Protein AF-0000000087407929 (afdb_homodimer)

Solvent-accessible surface area (backbone atoms only — not comparable to full-atom values): 7824 Å² total; per-residue (Å²): 81,35,38,32,38,31,42,36,34,46,91,92,47,73,51,73,49,71,34,37,33,67,54,94,43,70,67,53,30,44,54,54,45,45,50,47,22,58,56,57,46,77,62,79,47,42,46,37,66,68,50,68,45,80,38,82,65,75,60,49,45,38,70,69,51,49,49,62,55,73,97,82,35,37,32,36,31,40,35,34,47,88,92,46,73,49,73,49,72,35,38,32,67,54,95,42,70,69,52,32,44,52,53,45,45,52,47,22,58,54,59,47,78,61,78,46,42,48,36,68,68,51,67,43,82,37,83,66,74,62,49,42,38,70,70,52,49,50,63,56,72,96

Foldseek 3Di:
DKKWKKWKDAPPDIDIDMDDADDPDQVVRQVVQQVVQVVVCPDRMHIGTDGMDDDDDPPDDDPVVVVVVVD/DKKWKKWKDAPPDIDIDMDDADDPDQVVRQVVQQVVQVVVCPDRMHIDTDGMDDDDDPPDDDPVVVVVVVD

Radius of gyration: 15.64 Å; Cα contacts (8 Å, |Δi|>4): 281; chains: 2; bounding box: 32×36×40 Å

pLDDT: mean 94.67, std 4.67, range [69.81, 98.62]

Sequence (142 aa):
MYMAEFKLRFGDRKWYVRRLVEASSVEEAEEKAKRYAELMNRGEVKWEFSYVIEAGRPLIIGDEELEKLGAMYMAEFKLRFGDRKWYVRRLVEASSVEEA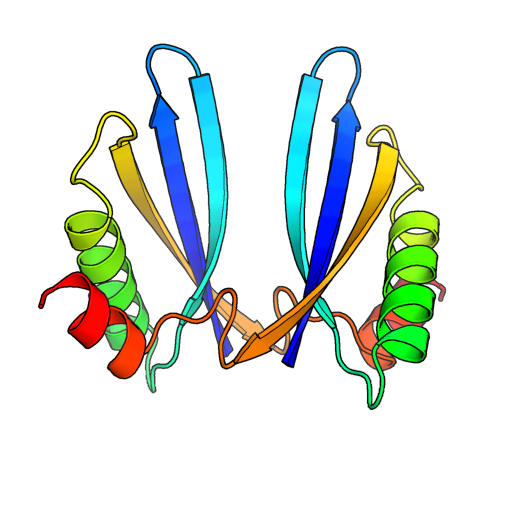EEKAKRYAELMNRGEVKWEFSYVIEAGRPLIIGDEELEKLGA

Secondary structure (DSSP, 8-state):
-EEEEEEEEETTEEEEEEEEE--SSH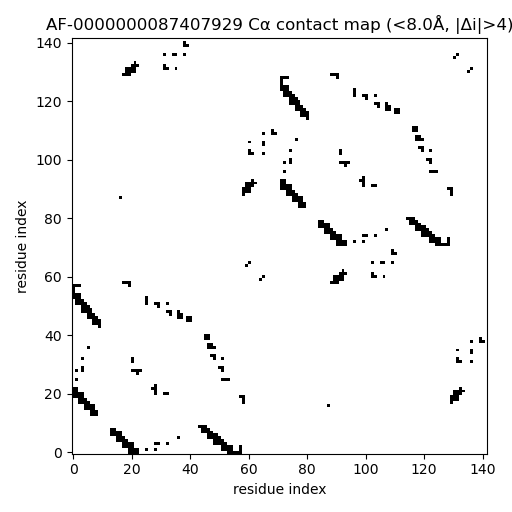HHHHHHHHHHHHHH-SSSSEEEEEEEEE-SSTTEESHHHHHHHH-/-EEEEEEEEETTEEEEEEEEE--SSHHHHHHHHHHHHHHH-SSSSEEEEEEEEE-SSTTEESHHHHHHHH-

Organism: NCBI:txid2598455

Nearest PDB structures (foldseek):
  4v9f-assembly1_6  TM=7.175E-01  e=2.102E-01  Haloarcula marismortui ATCC 43049
  6th6-assembly1_BT  TM=5.260E-01  e=5.605E-01  Thermococcus kodakarensis KOD1
  7ohp-assembly1_S  TM=5.441E-01  e=6.323E+00  Saccharomyces cerevisiae S288C
  4v9f-assembly1_6  TM=6.529E-01  e=2.365E-01  Haloarcula marismortui ATCC 43049
  6th6-assembly1_BT  TM=5.387E-01  e=7.138E-01  Thermococcus kodakarensis KOD1

Structure (mmCIF, N/CA/C/O backbone):
data_AF-0000000087407929-model_v1
#
loop_
_entity.id
_entity.type
_entity.pdbx_description
1 polymer 'DUF2188 domain-containing protein'
#
loop_
_atom_site.group_PDB
_atom_site.id
_atom_site.type_symbol
_atom_site.label_atom_id
_atom_site.label_alt_id
_atom_site.label_comp_id
_atom_site.label_asym_id
_atom_site.label_entity_id
_atom_site.label_seq_id
_atom_site.pdbx_PDB_ins_code
_atom_site.Cartn_x
_atom_site.Cartn_y
_atom_site.Cartn_z
_atom_site.occupancy
_atom_site.B_iso_or_equiv
_atom_site.auth_seq_id
_atom_site.auth_comp_id
_atom_site.auth_asym_id
_atom_site.auth_atom_id
_atom_site.pdbx_PDB_model_num
ATOM 1 N N . MET A 1 1 ? -1.176 -9.227 10.383 1 90.69 1 MET A N 1
ATOM 2 C CA . MET A 1 1 ? -1.486 -9.234 8.953 1 90.69 1 MET A CA 1
ATOM 3 C C . MET A 1 1 ? -0.254 -9.594 8.133 1 90.69 1 MET A C 1
ATOM 5 O O . MET A 1 1 ? 0.858 -9.641 8.664 1 90.69 1 MET A O 1
ATOM 9 N N . TYR A 1 2 ? -0.553 -9.977 6.828 1 97.81 2 TYR A N 1
ATOM 10 C CA . TYR A 1 2 ? 0.578 -10.266 5.957 1 97.81 2 TYR A CA 1
ATOM 11 C C . TYR A 1 2 ? 0.752 -9.172 4.91 1 97.81 2 TYR A C 1
ATOM 13 O O . TYR A 1 2 ? -0.23 -8.656 4.367 1 97.81 2 TYR A O 1
ATOM 21 N N . MET A 1 3 ? 1.959 -8.836 4.68 1 98.31 3 MET A N 1
ATOM 22 C CA . MET A 1 3 ? 2.309 -7.855 3.658 1 98.31 3 MET A CA 1
ATOM 23 C C . MET A 1 3 ? 3.252 -8.461 2.621 1 98.31 3 MET A C 1
ATOM 25 O O . MET A 1 3 ? 4.242 -9.102 2.977 1 98.31 3 MET A O 1
ATOM 29 N N . ALA A 1 4 ? 2.932 -8.227 1.424 1 98.62 4 ALA A N 1
ATOM 30 C CA . ALA A 1 4 ? 3.793 -8.68 0.332 1 98.62 4 ALA A CA 1
ATOM 31 C C . ALA A 1 4 ? 4.434 -7.492 -0.383 1 98.62 4 ALA A C 1
ATOM 33 O O . ALA A 1 4 ? 3.791 -6.457 -0.584 1 98.62 4 ALA A O 1
ATOM 34 N N . GLU A 1 5 ? 5.648 -7.699 -0.704 1 98.31 5 GLU A N 1
ATOM 35 C CA . GLU A 1 5 ? 6.34 -6.746 -1.569 1 98.31 5 GLU A CA 1
ATOM 36 C C . GLU A 1 5 ? 6.527 -7.316 -2.973 1 98.31 5 GLU A C 1
ATOM 38 O O . GLU A 1 5 ? 6.832 -8.5 -3.133 1 98.31 5 GLU A O 1
ATOM 43 N N . PHE A 1 6 ? 6.359 -6.379 -3.938 1 98.19 6 PHE A N 1
ATOM 44 C CA . PHE A 1 6 ? 6.57 -6.734 -5.336 1 98.19 6 PHE A CA 1
ATOM 45 C C . PHE A 1 6 ? 7.59 -5.797 -5.98 1 98.19 6 PHE A C 1
ATOM 47 O O . PHE A 1 6 ? 7.617 -4.602 -5.684 1 98.19 6 PHE A O 1
ATOM 54 N N . LYS A 1 7 ? 8.336 -6.387 -6.828 1 96.94 7 LYS A N 1
ATOM 55 C CA . LYS A 1 7 ? 9.203 -5.617 -7.711 1 96.94 7 LYS A CA 1
ATOM 56 C C . LYS A 1 7 ? 8.57 -5.426 -9.086 1 96.94 7 LYS A C 1
ATOM 58 O O . LYS A 1 7 ? 8.164 -6.398 -9.727 1 96.94 7 LYS A O 1
ATOM 63 N N . LEU A 1 8 ? 8.461 -4.18 -9.484 1 95.31 8 LEU A N 1
ATOM 64 C CA . LEU A 1 8 ? 7.91 -3.863 -10.797 1 95.31 8 LEU A CA 1
ATOM 65 C C . LEU A 1 8 ? 8.992 -3.328 -11.727 1 95.31 8 LEU A C 1
ATOM 67 O O . LEU A 1 8 ? 9.922 -2.65 -11.281 1 95.31 8 LEU A O 1
ATOM 71 N N . ARG A 1 9 ? 8.805 -3.695 -12.938 1 94.94 9 ARG A N 1
ATOM 72 C CA . ARG A 1 9 ? 9.758 -3.232 -13.938 1 94.94 9 ARG A CA 1
ATOM 73 C C . ARG A 1 9 ? 9.047 -2.766 -15.203 1 94.94 9 ARG A C 1
ATOM 75 O O . ARG A 1 9 ? 8.102 -3.408 -15.656 1 94.94 9 ARG A O 1
ATOM 82 N N . PHE A 1 10 ? 9.453 -1.646 -15.688 1 93.06 10 PHE A N 1
ATOM 83 C CA . PHE A 1 10 ? 9.062 -1.11 -16.984 1 93.06 10 PHE A CA 1
ATOM 84 C C . PHE A 1 10 ? 10.266 -0.55 -17.719 1 93.06 10 PHE A C 1
ATOM 86 O O . PHE A 1 10 ? 10.773 0.518 -17.375 1 93.06 10 PHE A O 1
ATOM 93 N N . GLY A 1 11 ? 10.695 -1.279 -18.797 1 88.5 11 GLY A N 1
ATOM 94 C CA . GLY A 1 11 ? 11.969 -0.913 -19.391 1 88.5 11 GLY A CA 1
ATOM 95 C C . GLY A 1 11 ? 13.117 -0.942 -18.406 1 88.5 11 GLY A C 1
ATOM 96 O O . GLY A 1 11 ? 13.359 -1.96 -17.75 1 88.5 11 GLY A O 1
ATOM 97 N N . ASP A 1 12 ? 13.727 0.318 -18.234 1 88.94 12 ASP A N 1
ATOM 98 C CA . ASP A 1 12 ? 14.867 0.393 -17.328 1 88.94 12 ASP A CA 1
ATOM 99 C C . ASP A 1 12 ? 14.438 0.859 -15.938 1 88.94 12 ASP A C 1
ATOM 101 O O . ASP A 1 12 ? 15.25 0.904 -15.008 1 88.94 12 ASP A O 1
ATOM 105 N N . ARG A 1 13 ? 13.203 1.142 -15.805 1 87.69 13 ARG A N 1
ATOM 106 C CA . ARG A 1 13 ? 12.711 1.644 -14.531 1 87.69 13 ARG A CA 1
ATOM 107 C C . ARG A 1 13 ? 12.273 0.496 -13.617 1 87.69 13 ARG A C 1
ATOM 109 O O . ARG A 1 13 ? 11.68 -0.479 -14.086 1 87.69 13 ARG A O 1
ATOM 116 N N . LYS A 1 14 ? 12.711 0.604 -12.336 1 91.06 14 LYS A N 1
ATOM 117 C CA . LYS A 1 14 ? 12.312 -0.374 -11.328 1 91.06 14 LYS A CA 1
ATOM 118 C C . LYS A 1 14 ? 11.75 0.313 -10.086 1 91.06 14 LYS A C 1
ATOM 120 O O . LYS A 1 14 ? 12.234 1.367 -9.68 1 91.06 14 LYS A O 1
ATOM 125 N N . TRP A 1 15 ? 10.695 -0.24 -9.539 1 90.38 15 TRP A N 1
ATOM 126 C CA . TRP A 1 15 ? 10.156 0.258 -8.281 1 90.38 15 TRP A CA 1
ATOM 127 C C . TRP A 1 15 ? 9.477 -0.86 -7.504 1 90.38 15 TRP A C 1
ATOM 129 O O . TRP A 1 15 ? 9.367 -1.989 -7.988 1 90.38 15 TRP A O 1
ATOM 139 N N . TYR A 1 16 ? 9.195 -0.53 -6.281 1 94.56 16 TYR A N 1
ATOM 140 C CA . TYR A 1 16 ? 8.617 -1.545 -5.406 1 94.56 16 TYR A CA 1
ATOM 141 C C . TYR A 1 16 ? 7.234 -1.128 -4.926 1 94.56 16 TYR A C 1
ATOM 143 O O . TYR A 1 16 ? 7 0.047 -4.633 1 94.56 16 TYR A O 1
ATOM 151 N N . VAL A 1 17 ? 6.359 -2.105 -4.91 1 95.94 17 VAL A N 1
ATOM 152 C CA . VAL A 1 17 ? 5.039 -1.85 -4.344 1 95.94 17 VAL A CA 1
ATOM 153 C C . VAL A 1 17 ? 4.715 -2.91 -3.291 1 95.94 17 VAL A C 1
ATOM 155 O O . VAL A 1 17 ? 5.242 -4.023 -3.342 1 95.94 17 VAL A O 1
ATOM 158 N N . ARG A 1 18 ? 3.812 -2.484 -2.361 1 97.88 18 ARG A N 1
ATOM 159 C CA . ARG A 1 18 ? 3.426 -3.387 -1.28 1 97.88 18 ARG A CA 1
ATOM 160 C C . ARG A 1 18 ? 1.909 -3.516 -1.189 1 97.88 18 ARG A C 1
ATOM 162 O O . ARG A 1 18 ? 1.182 -2.564 -1.485 1 97.88 18 ARG A O 1
ATOM 169 N N . ARG A 1 19 ? 1.525 -4.637 -0.839 1 98.38 19 ARG A N 1
ATOM 170 C CA . ARG A 1 19 ? 0.112 -4.957 -0.672 1 98.38 19 ARG A CA 1
ATOM 171 C C . ARG A 1 19 ? -0.122 -5.75 0.611 1 98.38 19 ARG A C 1
ATOM 173 O O . ARG A 1 19 ? 0.766 -6.469 1.074 1 98.38 19 ARG A O 1
ATOM 180 N N . LEU A 1 20 ? -1.312 -5.617 1.127 1 97.75 20 LEU A N 1
ATOM 181 C CA . LEU A 1 20 ? -1.767 -6.508 2.189 1 97.75 20 LEU A CA 1
ATOM 182 C C . LEU A 1 20 ? -2.316 -7.805 1.612 1 97.75 20 LEU A C 1
ATOM 184 O O . LEU A 1 20 ? -3.018 -7.793 0.597 1 97.75 20 LEU A O 1
ATOM 188 N N . VAL A 1 21 ? -2.037 -8.891 2.314 1 97.88 21 VAL A N 1
ATOM 189 C CA . VAL A 1 21 ? -2.508 -10.188 1.84 1 97.88 21 VAL A CA 1
ATOM 190 C C . VAL A 1 21 ? -3.391 -10.836 2.902 1 97.88 21 VAL A C 1
ATOM 192 O O . VAL A 1 21 ? -2.965 -11.023 4.047 1 97.88 21 VAL A O 1
ATOM 195 N N . GLU A 1 22 ? -4.59 -11.18 2.479 1 96.81 22 GLU A N 1
ATOM 196 C CA . GLU A 1 22 ? -5.488 -11.93 3.35 1 96.81 22 GLU A CA 1
ATOM 197 C C . GLU A 1 22 ? -5.172 -13.422 3.316 1 96.81 22 GLU A C 1
ATOM 199 O O . GLU A 1 22 ? -5.43 -14.094 2.314 1 96.81 22 GLU A O 1
ATOM 204 N N . ALA A 1 23 ? -4.633 -13.875 4.387 1 97.44 23 ALA A N 1
ATOM 205 C CA . ALA A 1 23 ? -4.242 -15.281 4.5 1 97.44 23 ALA A CA 1
ATOM 206 C C . ALA A 1 23 ? -4.211 -15.727 5.957 1 97.44 23 ALA A C 1
ATOM 208 O O . ALA A 1 23 ? -4.148 -14.891 6.867 1 97.44 23 ALA A O 1
ATOM 209 N N . SER A 1 24 ? -4.285 -16.984 6.172 1 96.06 24 SER A N 1
ATOM 210 C CA . SER A 1 24 ? -4.273 -17.531 7.523 1 96.06 24 SER A CA 1
ATOM 211 C C . SER A 1 24 ? -2.881 -18.016 7.914 1 96.06 24 SER A C 1
ATOM 213 O O . SER A 1 24 ? -2.646 -18.391 9.062 1 96.06 24 SER A O 1
ATOM 215 N N . SER A 1 25 ? -1.977 -18.062 6.949 1 96.81 25 SER A N 1
ATOM 216 C CA . SER A 1 25 ? -0.592 -18.469 7.176 1 96.81 25 SER A CA 1
ATOM 217 C C . SER A 1 25 ? 0.354 -17.75 6.211 1 96.81 25 SER A C 1
ATOM 219 O O . SER A 1 25 ? -0.082 -17.219 5.195 1 96.81 25 SER A O 1
ATOM 221 N N . VAL A 1 26 ? 1.657 -17.781 6.637 1 96.75 26 VAL A N 1
ATOM 222 C CA . VAL A 1 26 ? 2.666 -17.156 5.789 1 96.75 26 VAL A CA 1
ATOM 223 C C . VAL A 1 26 ? 2.736 -17.891 4.449 1 96.75 26 VAL A C 1
ATOM 225 O O . VAL A 1 26 ? 2.934 -17.266 3.404 1 96.75 26 VAL A O 1
ATOM 228 N N . GLU A 1 27 ? 2.658 -19.219 4.477 1 97.25 27 GLU A N 1
ATOM 229 C CA . GLU A 1 27 ? 2.711 -20.016 3.262 1 97.25 27 GLU A CA 1
ATOM 230 C C . GLU A 1 27 ? 1.571 -19.656 2.312 1 97.25 27 GLU A C 1
ATOM 232 O O . GLU A 1 27 ? 1.786 -19.5 1.108 1 97.25 27 GLU A O 1
ATOM 237 N N . GLU A 1 28 ? 0.379 -19.547 2.844 1 98 28 GLU A N 1
ATOM 238 C CA . GLU A 1 28 ? -0.768 -19.156 2.027 1 98 28 GLU A CA 1
ATOM 239 C C . GLU A 1 28 ? -0.592 -17.75 1.462 1 98 28 GLU A C 1
ATOM 241 O O . GLU A 1 28 ? -0.937 -17.484 0.307 1 98 28 GLU A O 1
ATOM 246 N N . ALA A 1 29 ? -0.104 -16.891 2.336 1 98.38 29 ALA A N 1
ATOM 247 C CA . ALA A 1 29 ? 0.131 -15.508 1.895 1 98.38 29 ALA A CA 1
ATOM 248 C C . ALA A 1 29 ? 1.098 -15.477 0.714 1 98.38 29 ALA A C 1
ATOM 250 O O . ALA A 1 29 ? 0.889 -14.727 -0.243 1 98.38 29 ALA A O 1
ATOM 251 N N . GLU A 1 30 ? 2.162 -16.234 0.854 1 98.38 30 GLU A N 1
ATOM 252 C CA . GLU A 1 30 ? 3.15 -16.297 -0.218 1 98.38 30 GLU A CA 1
ATOM 253 C C . GLU A 1 30 ? 2.527 -16.797 -1.515 1 98.38 30 GLU A C 1
ATOM 255 O O . GLU A 1 30 ? 2.785 -16.25 -2.59 1 98.38 30 GLU A O 1
ATOM 260 N N . GLU A 1 31 ? 1.74 -17.844 -1.446 1 98 31 GLU A N 1
ATOM 261 C CA . GLU A 1 31 ? 1.089 -18.406 -2.623 1 98 31 GLU A CA 1
ATOM 262 C C . GLU A 1 31 ? 0.173 -17.391 -3.293 1 98 31 GLU A C 1
ATOM 264 O O . GLU A 1 31 ? 0.199 -17.234 -4.516 1 98 31 GLU A O 1
ATOM 269 N N . LYS A 1 32 ? -0.64 -16.734 -2.508 1 98.06 32 LYS A N 1
ATOM 270 C CA . LYS A 1 32 ? -1.55 -15.719 -3.041 1 98.06 32 LYS A CA 1
ATOM 271 C C . LYS A 1 32 ? -0.78 -14.57 -3.686 1 98.06 32 LYS A C 1
ATOM 273 O O . LYS A 1 32 ? -1.179 -14.062 -4.734 1 98.06 32 LYS A O 1
ATOM 278 N N . ALA A 1 33 ? 0.317 -14.164 -3.002 1 98.38 33 ALA A N 1
ATOM 279 C CA . ALA A 1 33 ? 1.129 -13.07 -3.533 1 98.38 33 ALA A CA 1
ATOM 280 C C . ALA A 1 33 ? 1.746 -13.453 -4.875 1 98.38 33 ALA A C 1
ATOM 282 O O . ALA A 1 33 ? 1.761 -12.648 -5.809 1 98.38 33 ALA A O 1
ATOM 283 N N . LYS A 1 34 ? 2.279 -14.617 -4.969 1 98.06 34 LYS A N 1
ATOM 284 C CA . LYS A 1 34 ? 2.869 -15.094 -6.215 1 98.06 34 LYS A CA 1
ATOM 285 C C . LYS A 1 34 ? 1.824 -15.164 -7.328 1 98.06 34 LYS A C 1
ATOM 287 O O . LYS A 1 34 ? 2.082 -14.734 -8.453 1 98.06 34 LYS A O 1
ATOM 292 N N . ARG A 1 35 ? 0.682 -15.688 -6.992 1 97.56 35 ARG A N 1
ATOM 293 C CA . ARG A 1 35 ? -0.407 -15.75 -7.961 1 97.56 35 ARG A CA 1
ATOM 294 C C . ARG A 1 35 ? -0.815 -14.359 -8.422 1 97.56 35 ARG A C 1
ATOM 296 O O . ARG A 1 35 ? -1.069 -14.141 -9.609 1 97.56 35 ARG A O 1
ATOM 303 N N . TYR A 1 36 ? -0.891 -13.445 -7.496 1 97.81 36 TYR A N 1
ATOM 304 C CA . TYR A 1 36 ? -1.228 -12.062 -7.809 1 97.81 36 TYR A CA 1
ATOM 305 C C . TYR A 1 36 ? -0.239 -11.469 -8.805 1 97.81 36 TYR A C 1
ATOM 307 O O . TYR A 1 36 ? -0.64 -10.844 -9.789 1 97.81 36 TYR A O 1
ATOM 315 N N . ALA A 1 37 ? 1.063 -11.617 -8.562 1 97.44 37 ALA A N 1
ATOM 316 C CA . ALA A 1 37 ? 2.092 -11.102 -9.461 1 97.44 37 ALA A CA 1
ATOM 317 C C . ALA A 1 37 ? 1.925 -11.672 -10.867 1 97.44 37 ALA A C 1
ATOM 319 O O . ALA A 1 37 ? 2.051 -10.945 -11.852 1 97.44 37 ALA A O 1
ATOM 320 N N . GLU A 1 38 ? 1.651 -12.977 -10.914 1 96.38 38 GLU A N 1
ATOM 321 C CA . GLU A 1 38 ? 1.451 -13.633 -12.203 1 96.38 38 GLU A CA 1
ATOM 322 C C . GLU A 1 38 ? 0.27 -13.023 -12.953 1 96.38 38 GLU A C 1
ATOM 324 O O . GLU A 1 38 ? 0.356 -12.766 -14.156 1 96.38 38 GLU A O 1
ATOM 329 N N . LEU A 1 39 ? -0.817 -12.797 -12.234 1 95.69 39 LEU A N 1
ATOM 330 C CA . LEU A 1 39 ? -2.047 -12.289 -12.828 1 95.69 39 LEU A CA 1
ATOM 331 C C . LEU A 1 39 ? -1.884 -10.828 -13.25 1 95.69 39 LEU A C 1
ATOM 333 O O . LEU A 1 39 ? -2.508 -10.391 -14.219 1 95.69 39 LEU A O 1
ATOM 337 N N . MET A 1 40 ? -1.003 -10.109 -12.586 1 94.5 40 MET A N 1
ATOM 338 C CA . MET A 1 40 ? -0.77 -8.703 -12.883 1 94.5 40 MET A CA 1
ATOM 339 C C . MET A 1 40 ? 0.133 -8.539 -14.102 1 94.5 40 MET A C 1
ATOM 341 O O . MET A 1 40 ? 0.213 -7.461 -14.68 1 94.5 40 MET A O 1
ATOM 345 N N . ASN A 1 41 ? 0.86 -9.594 -14.445 1 92.81 41 ASN A N 1
ATOM 346 C CA . ASN A 1 41 ? 1.799 -9.555 -15.562 1 92.81 41 ASN A CA 1
ATOM 347 C C . ASN A 1 41 ? 1.081 -9.68 -16.906 1 92.81 41 ASN A C 1
ATOM 349 O O . ASN A 1 41 ? 1.229 -10.68 -17.594 1 92.81 41 ASN A O 1
ATOM 353 N N . ARG A 1 42 ? 0.279 -8.82 -17.328 1 85.56 42 ARG A N 1
ATOM 354 C CA . ARG A 1 42 ? -0.488 -8.852 -18.562 1 85.56 42 ARG A CA 1
ATOM 355 C C . ARG A 1 42 ? -0.069 -7.711 -19.5 1 85.56 42 ARG A C 1
ATOM 357 O O . ARG A 1 42 ? -0.556 -7.613 -20.625 1 85.56 42 ARG A O 1
ATOM 364 N N . GLY A 1 43 ? 0.769 -6.801 -19.062 1 83 43 GL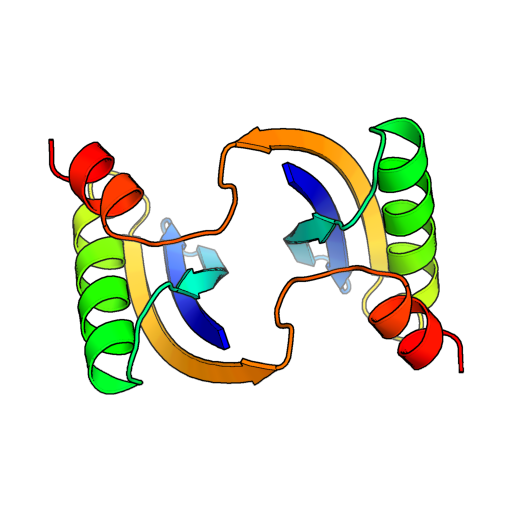Y A N 1
ATOM 365 C CA . GLY A 1 43 ? 1.159 -5.656 -19.875 1 83 43 GLY A CA 1
ATOM 366 C C . GLY A 1 43 ? 2.656 -5.414 -19.875 1 83 43 GLY A C 1
ATOM 367 O O . GLY A 1 43 ? 3.443 -6.359 -19.797 1 83 43 GLY A O 1
ATOM 368 N N . GLU A 1 44 ? 2.926 -4.258 -20.141 1 90.69 44 GLU A N 1
ATOM 369 C CA . GLU A 1 44 ? 4.324 -3.865 -20.297 1 90.69 44 GLU A CA 1
ATOM 370 C C . GLU A 1 44 ? 5.051 -3.855 -18.953 1 90.69 44 GLU A C 1
ATOM 372 O O . GLU A 1 44 ? 6.273 -4.008 -18.906 1 90.69 44 GLU A O 1
ATOM 377 N N . VAL A 1 45 ? 4.211 -3.703 -18.016 1 92.38 45 VAL A N 1
ATOM 378 C CA . VAL A 1 45 ? 4.828 -3.695 -16.688 1 92.38 45 VAL A CA 1
ATOM 379 C C . VAL A 1 45 ? 4.969 -5.125 -16.172 1 92.38 45 VAL A C 1
ATOM 381 O O . VAL A 1 45 ? 3.994 -5.879 -16.141 1 92.38 45 VAL A O 1
ATOM 384 N N . LYS A 1 46 ? 6.18 -5.496 -15.805 1 96 46 LYS A N 1
ATOM 385 C CA 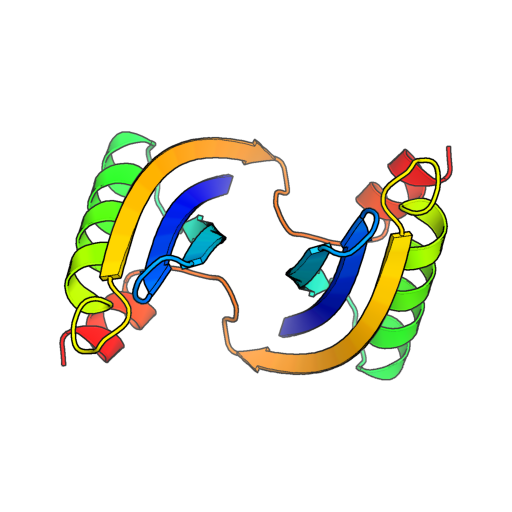. LYS A 1 46 ? 6.445 -6.82 -15.25 1 96 46 LYS A CA 1
ATOM 386 C C . LYS A 1 46 ? 6.367 -6.805 -13.727 1 96 46 LYS A C 1
ATOM 388 O O . LYS A 1 46 ? 6.945 -5.926 -13.086 1 96 46 LYS A O 1
ATOM 393 N N . TRP A 1 47 ? 5.613 -7.734 -13.195 1 96.31 47 TRP A N 1
ATOM 394 C CA . TRP A 1 47 ? 5.484 -7.887 -11.75 1 96.31 47 TRP A CA 1
ATOM 395 C C . TRP A 1 47 ? 6.238 -9.117 -11.258 1 96.31 47 TRP A C 1
ATOM 397 O O . TRP A 1 47 ? 6.09 -10.203 -11.82 1 96.31 47 TRP A O 1
ATOM 407 N N . GLU A 1 48 ? 7.039 -8.938 -10.266 1 97.31 48 GLU A N 1
ATOM 408 C CA . GLU A 1 48 ? 7.762 -10.039 -9.641 1 97.31 48 GLU A CA 1
ATOM 409 C C . GLU A 1 48 ? 7.551 -10.047 -8.133 1 97.31 48 GLU A C 1
ATOM 411 O O . GLU A 1 48 ? 7.719 -9.023 -7.469 1 97.31 48 GLU A O 1
ATOM 416 N N . PHE A 1 49 ? 7.199 -11.219 -7.586 1 98.31 49 PHE A N 1
ATOM 417 C CA . PHE A 1 49 ? 7.094 -11.383 -6.141 1 98.31 49 PHE A CA 1
ATOM 418 C C . PHE A 1 49 ? 8.461 -11.258 -5.48 1 98.31 49 PHE A C 1
ATOM 420 O O . PHE A 1 49 ? 9.438 -11.828 -5.961 1 98.31 49 PHE A O 1
ATOM 427 N N . SER A 1 50 ? 8.516 -10.461 -4.402 1 98 50 SER A N 1
ATOM 428 C CA . SER A 1 50 ? 9.758 -10.32 -3.65 1 98 50 SER A CA 1
ATOM 429 C C . SER A 1 50 ? 9.703 -11.094 -2.34 1 98 50 SER A C 1
ATOM 431 O O . SER A 1 50 ? 10.391 -12.109 -2.186 1 98 50 SER A O 1
ATOM 433 N N . TYR A 1 51 ? 8.844 -10.711 -1.424 1 98 51 TYR A N 1
ATOM 434 C CA . TYR A 1 51 ? 8.734 -11.406 -0.147 1 98 51 TYR A CA 1
ATOM 435 C C . TYR A 1 51 ? 7.379 -11.156 0.5 1 98 51 TYR A C 1
ATOM 437 O O . TYR A 1 51 ? 6.617 -10.297 0.042 1 98 51 TYR A O 1
ATOM 445 N N . VAL A 1 52 ? 7.125 -11.992 1.518 1 98.19 52 VAL A N 1
ATOM 446 C CA . VAL A 1 52 ? 6.004 -11.766 2.422 1 98.19 52 VAL A CA 1
ATOM 447 C C . VAL A 1 52 ? 6.504 -11.711 3.863 1 98.19 52 VAL A C 1
ATOM 449 O O . VAL A 1 52 ? 7.387 -12.484 4.25 1 98.19 52 VAL A O 1
ATOM 452 N N . ILE A 1 53 ? 5.895 -10.828 4.598 1 97.38 53 ILE A N 1
ATOM 453 C CA . ILE A 1 53 ? 6.199 -10.789 6.023 1 97.38 53 ILE A CA 1
ATOM 454 C C . ILE A 1 53 ? 4.906 -10.664 6.828 1 97.38 53 ILE A C 1
ATOM 456 O O . ILE A 1 53 ? 3.895 -10.188 6.316 1 97.38 53 ILE A O 1
ATOM 460 N N . GLU A 1 54 ? 5.012 -11.266 8.023 1 95.88 54 GLU A N 1
ATOM 461 C CA . GLU A 1 54 ? 3.955 -10.984 8.992 1 95.88 54 GLU A CA 1
ATOM 462 C C . GLU A 1 54 ? 4.219 -9.68 9.734 1 95.88 54 GLU A C 1
ATOM 464 O O . GLU A 1 54 ? 5.336 -9.445 10.203 1 95.88 54 GLU A O 1
ATOM 469 N N . ALA A 1 55 ? 3.229 -8.859 9.781 1 90.88 55 ALA A N 1
ATOM 470 C CA . ALA A 1 55 ? 3.359 -7.562 10.453 1 90.88 55 ALA A CA 1
ATOM 471 C C . ALA A 1 55 ? 2.053 -7.16 11.125 1 90.88 55 ALA A C 1
ATOM 473 O O . ALA A 1 55 ? 0.974 -7.605 10.727 1 90.88 55 ALA A O 1
ATOM 474 N N . GLY A 1 56 ? 2.137 -6.387 12.172 1 88.94 56 GLY A N 1
ATOM 475 C CA . GLY A 1 56 ? 0.963 -5.988 12.93 1 88.94 56 GLY A CA 1
ATOM 476 C C . GLY A 1 56 ? -0.017 -5.16 12.125 1 88.94 56 GLY A C 1
ATOM 477 O O . GLY A 1 56 ? -1.117 -5.621 11.812 1 88.94 56 GLY A O 1
ATOM 478 N N . ARG A 1 57 ? 0.331 -3.922 11.688 1 91.56 57 ARG A N 1
ATOM 479 C CA . ARG A 1 57 ? -0.539 -3.02 10.938 1 91.56 57 ARG A CA 1
ATOM 480 C C . ARG A 1 57 ? 0.223 -2.336 9.805 1 91.56 57 ARG A C 1
ATOM 482 O O . ARG A 1 57 ? 0.223 -1.108 9.703 1 91.56 57 ARG A O 1
ATOM 489 N N . PRO A 1 58 ? 0.679 -3.271 8.883 1 93.31 58 PRO A N 1
ATOM 490 C CA . PRO A 1 58 ? 1.438 -2.646 7.801 1 93.31 58 PRO A CA 1
ATOM 491 C C . PRO A 1 58 ? 0.553 -1.838 6.852 1 93.31 58 PRO A C 1
ATOM 493 O O . PRO A 1 58 ? -0.625 -2.16 6.676 1 93.31 58 PRO A O 1
ATOM 496 N N . LEU A 1 59 ? 1.08 -0.723 6.305 1 97 59 LEU A N 1
ATOM 497 C CA . LEU A 1 59 ? 0.479 0.081 5.246 1 97 59 LEU A CA 1
ATOM 498 C C . LEU A 1 59 ? -0.742 0.834 5.762 1 97 59 LEU A C 1
ATOM 500 O O . LEU A 1 59 ? -1.535 1.354 4.973 1 97 59 LEU A O 1
ATOM 504 N N . ILE A 1 60 ? -0.968 0.812 7.09 1 96.25 60 ILE A N 1
ATOM 505 C CA . ILE A 1 60 ? -2.166 1.417 7.664 1 96.25 60 ILE A CA 1
ATOM 506 C C . ILE A 1 60 ? -1.787 2.68 8.438 1 96.25 60 ILE A C 1
ATOM 508 O O . ILE A 1 60 ? -0.798 2.691 9.172 1 96.25 60 ILE A O 1
ATOM 512 N N . ILE A 1 61 ? -2.514 3.721 8.164 1 97.38 61 ILE A N 1
ATOM 513 C CA . ILE A 1 61 ? -2.426 4.949 8.945 1 97.38 61 ILE A CA 1
ATOM 514 C C . ILE A 1 61 ? -3.664 5.09 9.828 1 97.38 61 ILE A C 1
ATOM 516 O O . ILE A 1 61 ? -4.777 5.246 9.328 1 97.38 61 ILE A O 1
ATOM 520 N N . GLY A 1 62 ? -3.561 5.031 11.047 1 95.81 62 GLY A N 1
ATOM 521 C CA . GLY A 1 62 ? -4.562 5.312 12.062 1 95.81 62 GLY A CA 1
ATOM 522 C C . GLY A 1 62 ? -4.02 6.121 13.227 1 95.81 62 GLY A C 1
ATOM 523 O O . GLY A 1 62 ? -2.904 6.648 13.156 1 95.81 62 GLY A O 1
ATOM 524 N N . ASP A 1 63 ? -4.773 6.223 14.172 1 95.25 63 ASP A N 1
ATOM 525 C CA . ASP A 1 63 ? -4.352 7.012 15.32 1 95.25 63 ASP A CA 1
ATOM 526 C C . ASP A 1 63 ? -3.111 6.406 15.977 1 95.25 63 ASP A C 1
ATOM 528 O O . ASP A 1 63 ? -2.219 7.137 16.422 1 95.25 63 ASP A O 1
ATOM 532 N N . GLU A 1 64 ? -3.078 5.117 16.047 1 93.75 64 GLU A N 1
ATOM 533 C CA . GLU A 1 64 ? -1.943 4.438 16.672 1 93.75 64 GLU A CA 1
ATOM 534 C C . GLU A 1 64 ? -0.643 4.762 15.938 1 93.75 64 GLU A C 1
ATOM 536 O O . GLU A 1 64 ? 0.371 5.062 16.578 1 93.75 64 GLU A O 1
ATOM 541 N N . GLU A 1 65 ? -0.592 4.66 14.656 1 94.56 65 GLU A N 1
ATOM 542 C CA . GLU A 1 65 ? 0.602 4.934 13.867 1 94.56 65 GLU A CA 1
ATOM 543 C C . GLU A 1 65 ? 1.036 6.391 14.008 1 94.56 65 GLU A C 1
ATOM 545 O O . GLU A 1 65 ? 2.229 6.68 14.133 1 94.56 65 GLU A O 1
ATOM 550 N N . LEU A 1 66 ? 0.024 7.254 13.953 1 96.38 66 LEU A N 1
ATOM 551 C CA . LEU A 1 66 ? 0.33 8.68 14.055 1 96.38 66 LEU A CA 1
ATOM 552 C C . LEU A 1 66 ? 0.945 9.008 15.406 1 96.38 66 LEU A C 1
ATOM 554 O O . LEU A 1 66 ? 1.875 9.812 15.492 1 96.38 66 LEU A O 1
ATOM 558 N N . GLU A 1 67 ? 0.375 8.398 16.438 1 94.81 67 GLU A N 1
ATOM 559 C CA . GLU A 1 67 ? 0.91 8.617 17.766 1 94.81 67 GLU A CA 1
ATOM 560 C C . GLU A 1 67 ? 2.357 8.141 17.875 1 94.81 67 GLU A C 1
ATOM 562 O O . GLU A 1 67 ? 3.201 8.828 18.453 1 94.81 67 GLU A O 1
ATOM 567 N N . LYS A 1 68 ? 2.641 6.969 17.266 1 92.44 68 LYS A N 1
ATOM 568 C CA . LYS A 1 68 ? 3.988 6.41 17.312 1 92.44 68 LYS A CA 1
ATOM 569 C C . LYS A 1 68 ? 4.98 7.309 16.578 1 92.44 68 LYS A C 1
ATOM 571 O O . LYS A 1 68 ? 6.148 7.398 16.969 1 92.44 68 LYS A O 1
ATOM 576 N N . LEU A 1 69 ? 4.578 7.953 15.523 1 91 69 LEU A N 1
ATOM 577 C CA . LEU A 1 69 ? 5.445 8.797 14.703 1 91 69 LEU A CA 1
ATOM 578 C C . LEU A 1 69 ? 5.664 10.156 15.367 1 91 69 LEU A C 1
ATOM 580 O O . LEU A 1 69 ? 6.684 10.805 15.125 1 91 69 LEU A O 1
ATOM 584 N N . GLY A 1 70 ? 4.645 10.664 15.914 1 84.94 70 GLY A N 1
ATOM 585 C CA . GLY A 1 70 ? 4.734 11.969 16.562 1 84.94 70 GLY A CA 1
ATOM 586 C C . GLY A 1 70 ? 5.406 11.914 17.922 1 84.94 70 GLY A C 1
ATOM 587 O O . GLY A 1 70 ? 5.676 12.953 18.516 1 84.94 70 GLY A O 1
ATOM 588 N N . ALA A 1 71 ? 5.438 10.719 18.484 1 70.44 71 ALA A N 1
ATOM 589 C CA . ALA A 1 71 ? 6.082 10.562 19.781 1 70.44 71 ALA A CA 1
ATOM 590 C C . ALA A 1 71 ? 7.602 10.547 19.656 1 70.44 71 ALA A C 1
ATOM 592 O O . ALA A 1 71 ? 8.133 10.148 18.609 1 70.44 71 ALA A O 1
ATOM 593 N N . MET B 1 1 ? -13.203 1.702 2.424 1 90.31 1 MET B N 1
ATOM 594 C CA . MET B 1 1 ? -11.969 2.148 3.068 1 90.31 1 MET B CA 1
ATOM 595 C C . MET B 1 1 ? -11.398 3.367 2.355 1 90.31 1 MET B C 1
ATOM 597 O O . MET B 1 1 ? -11.852 3.73 1.27 1 90.31 1 MET B O 1
ATOM 601 N N . TYR B 1 2 ? -10.461 4.059 3.107 1 97.75 2 TYR B N 1
ATOM 602 C CA . TYR B 1 2 ? -9.82 5.203 2.471 1 97.75 2 TYR B CA 1
ATOM 603 C C . TYR B 1 2 ? -8.367 4.891 2.135 1 97.75 2 TYR B C 1
ATOM 605 O O . TYR B 1 2 ? -7.664 4.238 2.918 1 97.75 2 TYR B O 1
ATOM 613 N N . MET B 1 3 ? -7.977 5.32 1.005 1 98.31 3 MET B N 1
ATOM 614 C CA . MET B 1 3 ? -6.594 5.172 0.556 1 98.31 3 MET B CA 1
ATOM 615 C C . MET B 1 3 ? -5.969 6.531 0.262 1 98.31 3 MET B C 1
ATOM 617 O O . MET B 1 3 ? -6.574 7.363 -0.417 1 98.31 3 MET B O 1
ATOM 621 N N . ALA B 1 4 ? -4.82 6.699 0.752 1 98.62 4 ALA B N 1
ATOM 622 C CA . ALA B 1 4 ? -4.07 7.922 0.476 1 98.62 4 ALA B CA 1
ATOM 623 C C . ALA B 1 4 ? -2.848 7.633 -0.391 1 98.62 4 ALA B C 1
ATOM 625 O O . ALA B 1 4 ? -2.18 6.613 -0.212 1 98.62 4 ALA B O 1
ATOM 626 N N . GLU B 1 5 ? -2.643 8.523 -1.275 1 98.31 5 GLU B N 1
ATOM 627 C CA . GLU B 1 5 ? -1.405 8.508 -2.049 1 98.31 5 GLU B CA 1
ATOM 628 C C . GLU B 1 5 ? -0.46 9.617 -1.607 1 98.31 5 GLU B C 1
ATOM 630 O O . GLU B 1 5 ? -0.896 10.734 -1.333 1 98.31 5 GLU B O 1
ATOM 635 N N . PHE B 1 6 ? 0.839 9.219 -1.601 1 98.12 6 PHE B N 1
ATOM 636 C CA . PHE B 1 6 ? 1.888 10.18 -1.272 1 98.12 6 PHE B CA 1
ATOM 637 C C . PHE B 1 6 ? 2.932 10.242 -2.381 1 98.12 6 PHE B C 1
ATOM 639 O O . PHE B 1 6 ? 3.266 9.219 -2.982 1 98.12 6 PHE B O 1
ATOM 646 N N . LYS B 1 7 ? 3.383 11.414 -2.559 1 96.88 7 LYS B N 1
ATOM 647 C CA . LYS B 1 7 ? 4.551 11.625 -3.408 1 96.88 7 LYS B CA 1
ATOM 648 C C . LYS B 1 7 ? 5.824 11.742 -2.576 1 96.88 7 LYS B C 1
ATOM 650 O O . LYS B 1 7 ? 5.895 12.547 -1.649 1 96.88 7 LYS B O 1
ATOM 655 N N . LEU B 1 8 ? 6.785 10.906 -2.914 1 95.25 8 LEU B N 1
ATOM 656 C CA . LEU B 1 8 ? 8.07 10.938 -2.225 1 95.25 8 LEU B CA 1
ATOM 657 C C . LEU B 1 8 ? 9.172 11.453 -3.148 1 95.25 8 LEU B C 1
ATOM 659 O O . LEU B 1 8 ? 9.141 11.203 -4.355 1 95.25 8 LEU B O 1
ATOM 663 N N . ARG B 1 9 ? 10.023 12.156 -2.512 1 94.81 9 ARG B N 1
ATOM 664 C CA . ARG B 1 9 ? 11.141 12.688 -3.277 1 94.81 9 ARG B CA 1
ATOM 665 C C . ARG B 1 9 ? 12.453 12.516 -2.523 1 94.81 9 ARG B C 1
ATOM 667 O O . ARG B 1 9 ? 12.516 12.734 -1.312 1 94.81 9 ARG B O 1
ATOM 674 N N . PHE B 1 10 ? 13.453 12.062 -3.223 1 92.94 10 PHE B N 1
ATOM 675 C CA . PHE B 1 10 ? 14.836 12.008 -2.768 1 92.94 10 PHE B CA 1
ATOM 676 C C . PHE B 1 10 ? 15.781 12.5 -3.855 1 92.94 10 PHE B C 1
ATOM 678 O O . PHE B 1 10 ? 16.031 11.797 -4.84 1 92.94 10 PHE B O 1
ATOM 685 N N . GLY B 1 11 ? 16.344 13.703 -3.633 1 88.38 11 GLY B N 1
ATOM 686 C CA . GLY B 1 11 ? 17.078 14.312 -4.738 1 88.38 11 GLY B CA 1
ATOM 687 C C . GLY B 1 11 ? 16.219 14.484 -5.984 1 88.38 11 GLY B C 1
ATOM 688 O O . GLY B 1 11 ? 15.156 15.102 -5.938 1 88.38 11 GLY B O 1
ATOM 689 N N . ASP B 1 12 ? 16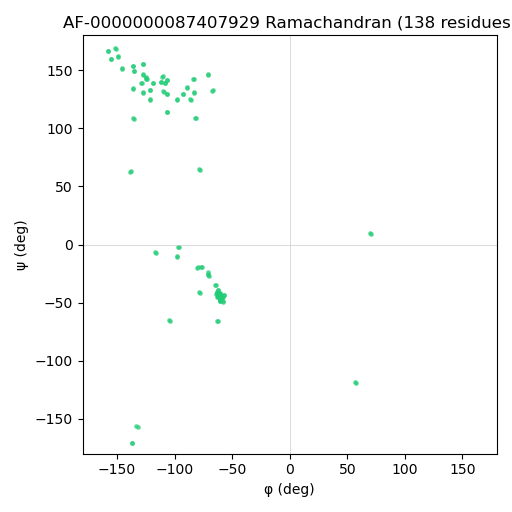.734 13.766 -7.082 1 88.81 12 ASP B N 1
ATOM 690 C CA . AS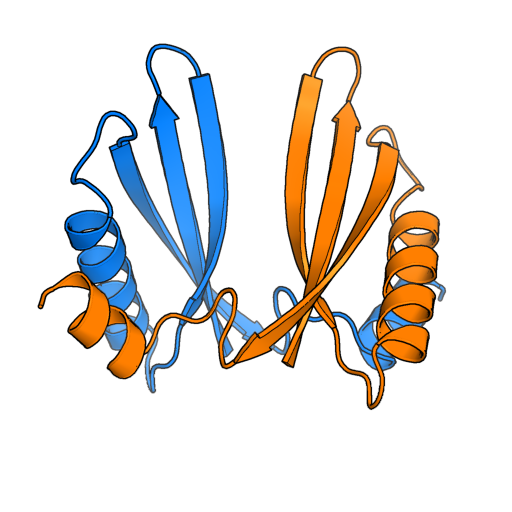P B 1 12 ? 16 13.891 -8.344 1 88.81 12 ASP B CA 1
ATOM 691 C C . ASP B 1 12 ? 15.023 12.734 -8.531 1 88.81 12 ASP B C 1
ATOM 693 O O . ASP B 1 12 ? 14.258 12.719 -9.5 1 88.81 12 ASP B O 1
ATOM 697 N N . ARG B 1 13 ? 15.023 11.844 -7.613 1 87.69 13 ARG B N 1
ATOM 698 C CA . ARG B 1 13 ? 14.156 10.68 -7.73 1 87.69 13 ARG B CA 1
ATOM 699 C C . ARG B 1 13 ? 12.789 10.961 -7.113 1 87.69 13 ARG B C 1
ATOM 701 O O . ARG B 1 13 ? 12.695 11.602 -6.062 1 87.69 13 ARG B O 1
ATOM 708 N N . LYS B 1 14 ? 11.734 10.539 -7.863 1 90.94 14 LYS B N 1
ATOM 709 C CA . LYS B 1 14 ? 10.367 10.672 -7.375 1 90.94 14 LYS B CA 1
ATOM 710 C C . LYS B 1 14 ? 9.617 9.352 -7.492 1 90.94 14 LYS B C 1
ATOM 712 O O . LYS B 1 14 ? 9.781 8.617 -8.469 1 90.94 14 LYS B O 1
ATOM 717 N N . TRP B 1 15 ? 8.844 9.031 -6.504 1 90.25 15 TRP B N 1
ATOM 718 C CA . TRP B 1 15 ? 7.977 7.855 -6.57 1 90.25 15 TRP B CA 1
ATOM 719 C C . TRP B 1 15 ? 6.734 8.047 -5.707 1 90.25 15 TRP B C 1
ATOM 721 O O . TRP B 1 15 ? 6.594 9.07 -5.031 1 90.25 15 TRP B O 1
ATOM 731 N N . TYR B 1 16 ? 5.828 7.137 -5.91 1 94.38 16 TYR B N 1
ATOM 732 C CA . TYR B 1 16 ? 4.555 7.262 -5.207 1 94.38 16 TYR B CA 1
ATOM 733 C C . TYR B 1 16 ? 4.316 6.062 -4.301 1 94.38 16 TYR B C 1
ATOM 735 O O . TYR B 1 16 ? 4.641 4.926 -4.66 1 94.38 16 TYR B O 1
ATOM 743 N N . VAL B 1 17 ? 3.801 6.375 -3.133 1 95.88 17 VAL B N 1
ATOM 744 C CA . VAL B 1 17 ? 3.402 5.297 -2.236 1 95.88 17 VAL B CA 1
ATOM 745 C C . VAL B 1 17 ? 1.957 5.5 -1.789 1 95.88 17 VAL B C 1
ATOM 747 O O . VAL B 1 17 ? 1.465 6.633 -1.761 1 95.88 17 VAL B O 1
ATOM 750 N N . ARG B 1 18 ? 1.342 4.344 -1.423 1 97.88 18 ARG B N 1
ATOM 751 C CA . ARG B 1 18 ? -0.052 4.387 -0.992 1 97.88 18 ARG B CA 1
ATOM 752 C C . ARG B 1 18 ? -0.23 3.701 0.357 1 97.88 18 ARG B C 1
ATOM 754 O O . ARG B 1 18 ? 0.477 2.74 0.669 1 97.88 18 ARG B O 1
ATOM 761 N N . ARG B 1 19 ? -1.101 4.215 1.062 1 98.38 19 ARG B N 1
ATOM 762 C CA . ARG B 1 19 ? -1.439 3.697 2.383 1 98.38 19 ARG B CA 1
ATOM 763 C C . ARG B 1 19 ? -2.951 3.645 2.58 1 98.38 19 ARG B C 1
ATOM 765 O O . ARG B 1 19 ? -3.688 4.438 1.988 1 98.38 19 ARG B O 1
ATOM 772 N N . LEU B 1 20 ? -3.365 2.752 3.438 1 97.75 20 LEU B N 1
ATOM 773 C CA . LEU B 1 20 ? -4.738 2.756 3.928 1 97.75 20 LEU B CA 1
ATOM 774 C C . LEU B 1 20 ? -4.895 3.717 5.102 1 97.75 20 LEU B C 1
ATOM 776 O O . LEU B 1 20 ? -4.023 3.787 5.969 1 97.75 20 LEU B O 1
ATOM 780 N N . VAL B 1 21 ? -6.035 4.387 5.121 1 97.88 21 VAL B N 1
ATOM 781 C CA . VAL B 1 21 ? -6.273 5.344 6.199 1 97.88 21 VAL B CA 1
ATOM 782 C C . VAL B 1 21 ? -7.543 4.957 6.961 1 97.88 21 VAL B C 1
ATOM 784 O O . VAL B 1 21 ? -8.617 4.832 6.367 1 97.88 21 VAL B O 1
ATOM 787 N N . GLU B 1 22 ? -7.375 4.801 8.258 1 96.81 22 GLU B N 1
ATOM 788 C CA . GLU B 1 22 ? -8.523 4.566 9.133 1 96.81 22 GLU B CA 1
ATOM 789 C C . GLU B 1 22 ? -9.227 5.875 9.484 1 96.81 22 GLU B C 1
ATOM 791 O O . GLU B 1 22 ? -8.688 6.688 10.242 1 96.81 22 GLU B O 1
ATOM 796 N N . ALA B 1 23 ? -10.359 6.016 8.922 1 97.38 23 ALA B N 1
ATOM 797 C CA . ALA B 1 23 ? -11.141 7.234 9.133 1 97.38 23 ALA B CA 1
ATOM 798 C C . ALA B 1 23 ? -12.625 6.977 8.906 1 97.38 23 ALA B C 1
ATOM 800 O O . ALA B 1 23 ? -13.008 5.992 8.258 1 97.38 23 ALA B O 1
ATOM 801 N N . SER B 1 24 ? -13.438 7.824 9.445 1 96.06 24 SER B N 1
ATOM 802 C CA . SER B 1 24 ? -14.883 7.68 9.305 1 96.06 24 SER B CA 1
ATOM 803 C C . SER B 1 24 ? -15.422 8.57 8.195 1 96.06 24 SER B C 1
ATOM 805 O O . SER B 1 24 ? -16.609 8.484 7.84 1 96.06 24 SER B O 1
ATOM 807 N N . SER B 1 25 ? -14.594 9.469 7.68 1 96.81 25 SER B N 1
ATOM 808 C CA . SER B 1 25 ? -14.961 10.359 6.586 1 96.81 25 SER B CA 1
ATOM 809 C C . SER B 1 25 ? -13.75 10.695 5.719 1 96.81 25 SER B C 1
ATOM 811 O O . SER B 1 25 ? -12.602 10.492 6.137 1 96.81 25 SER B O 1
ATOM 813 N N . VAL B 1 26 ? -14.094 11.18 4.496 1 96.75 26 VAL B N 1
ATOM 814 C CA . VAL B 1 26 ? -13.023 11.562 3.578 1 96.75 26 VAL B CA 1
ATOM 815 C C . VAL B 1 26 ? -12.219 12.711 4.176 1 96.75 26 VAL B C 1
ATOM 817 O O . VAL B 1 26 ? -11 12.766 4.02 1 96.75 26 VAL B O 1
ATOM 820 N N . GLU B 1 27 ? -12.906 13.664 4.789 1 97.25 27 GLU B N 1
ATOM 821 C CA . GLU B 1 27 ? -12.242 14.812 5.398 1 97.25 27 GLU B CA 1
ATOM 822 C C . GLU B 1 27 ? -11.266 14.375 6.484 1 97.25 27 GLU B C 1
ATOM 824 O O . GLU B 1 27 ? -10.141 14.867 6.547 1 97.25 27 GLU B O 1
ATOM 829 N N . GLU B 1 28 ? -11.695 13.469 7.328 1 98 28 GLU B N 1
ATOM 830 C CA . GLU B 1 28 ? -10.828 12.953 8.383 1 98 28 GLU 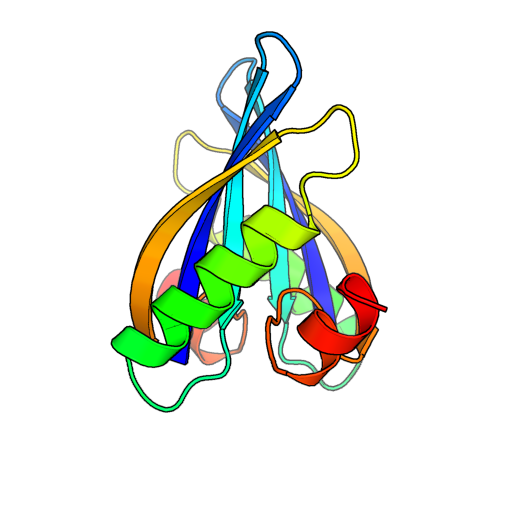B CA 1
ATOM 831 C C . GLU B 1 28 ? -9.633 12.203 7.789 1 98 28 GLU B C 1
ATOM 833 O O . GLU B 1 28 ? -8.508 12.32 8.281 1 98 28 GLU B O 1
ATOM 838 N N . ALA B 1 29 ? -9.953 11.414 6.773 1 98.38 29 ALA B N 1
ATOM 839 C CA . ALA B 1 29 ? -8.883 10.672 6.109 1 98.38 29 ALA B CA 1
ATOM 840 C C . ALA B 1 29 ? -7.82 11.617 5.562 1 98.38 29 ALA B C 1
ATOM 842 O O . ALA B 1 29 ? -6.621 11.344 5.684 1 98.38 29 ALA B O 1
ATOM 843 N N . GLU B 1 30 ? -8.289 12.664 4.918 1 98.38 30 GLU B N 1
ATOM 844 C CA . GLU B 1 30 ? -7.363 13.648 4.363 1 98.38 30 GLU B CA 1
ATOM 845 C C . GLU B 1 30 ? -6.504 14.273 5.457 1 98.38 30 GLU B C 1
ATOM 847 O O . GLU B 1 30 ? -5.297 14.438 5.285 1 98.38 30 GLU B O 1
ATOM 852 N N . GLU B 1 31 ? -7.113 14.648 6.555 1 97.94 31 GLU B N 1
ATOM 853 C CA . GLU B 1 31 ? -6.387 15.25 7.664 1 97.94 31 GLU B CA 1
ATOM 854 C C . GLU B 1 31 ? -5.32 14.305 8.211 1 97.94 31 GLU B C 1
ATOM 856 O O . GLU B 1 31 ? -4.18 14.719 8.438 1 97.94 31 GLU B O 1
ATOM 861 N N . LYS B 1 32 ? -5.695 13.078 8.445 1 98.06 32 LYS B N 1
ATOM 862 C CA . LYS B 1 32 ? -4.754 12.086 8.953 1 98.06 32 LYS B CA 1
ATOM 863 C C . LYS B 1 32 ? -3.605 11.859 7.973 1 98.06 32 LYS B C 1
ATOM 865 O O . LYS B 1 32 ? -2.451 11.719 8.383 1 98.06 32 LYS B O 1
ATOM 870 N N . ALA B 1 33 ? -3.965 11.789 6.668 1 98.38 33 ALA B N 1
ATOM 871 C CA . ALA B 1 33 ? -2.945 11.586 5.645 1 98.38 33 ALA B CA 1
ATOM 872 C C . ALA B 1 33 ? -1.949 12.742 5.617 1 98.38 33 ALA B C 1
ATOM 874 O O . ALA B 1 33 ? -0.739 12.523 5.516 1 98.38 33 ALA B O 1
ATOM 875 N N . LYS B 1 34 ? -2.438 13.938 5.684 1 98.06 34 LYS B N 1
ATOM 876 C CA . LYS B 1 34 ? -1.575 15.117 5.699 1 98.06 34 LYS B CA 1
ATOM 877 C C . LYS B 1 34 ? -0.666 15.117 6.922 1 98.06 34 LYS B C 1
ATOM 879 O O . LYS B 1 34 ? 0.532 15.383 6.816 1 98.06 34 LYS B O 1
ATOM 884 N N . ARG B 1 35 ? -1.243 14.82 8.047 1 97.56 35 ARG B N 1
ATOM 885 C CA . ARG B 1 35 ? -0.459 14.742 9.281 1 97.56 35 ARG B CA 1
ATOM 886 C C . ARG B 1 35 ? 0.621 13.672 9.172 1 97.56 35 ARG B C 1
ATOM 888 O O . ARG B 1 35 ? 1.753 13.875 9.609 1 97.56 35 ARG B O 1
ATOM 895 N N . TYR B 1 36 ? 0.269 12.539 8.602 1 97.75 36 TYR B N 1
ATOM 896 C CA . TYR B 1 36 ? 1.211 11.445 8.391 1 97.75 36 TYR B CA 1
ATOM 897 C C . TYR B 1 36 ? 2.396 11.891 7.551 1 97.75 36 TYR B C 1
ATOM 899 O O . TYR B 1 36 ? 3.551 11.633 7.898 1 97.75 36 TYR B O 1
ATOM 907 N N . ALA B 1 37 ? 2.135 12.539 6.426 1 97.38 37 ALA B N 1
ATOM 908 C CA . ALA B 1 37 ? 3.197 13.031 5.551 1 97.38 37 ALA B CA 1
ATOM 909 C C . ALA B 1 37 ? 4.137 13.969 6.301 1 97.38 37 ALA B C 1
ATOM 911 O O . ALA B 1 37 ? 5.359 13.891 6.148 1 97.38 37 ALA B O 1
ATOM 912 N N . GLU B 1 38 ? 3.537 14.859 7.102 1 96.25 38 GLU B N 1
ATOM 913 C CA . GLU B 1 38 ? 4.336 15.797 7.883 1 96.25 38 GLU B CA 1
ATOM 914 C C . GLU B 1 38 ? 5.258 15.062 8.852 1 96.25 38 GLU B C 1
ATOM 916 O O . GLU B 1 38 ? 6.43 15.422 8.992 1 96.25 38 GLU B O 1
ATOM 921 N N . LEU B 1 39 ? 4.699 14.047 9.508 1 95.56 39 LEU B N 1
ATOM 922 C CA . LEU B 1 39 ? 5.441 13.305 10.523 1 95.56 39 LEU B CA 1
ATOM 923 C C . LEU B 1 39 ? 6.531 12.453 9.883 1 95.56 39 LEU B C 1
ATOM 925 O O . LEU B 1 39 ? 7.57 12.211 10.492 1 95.56 39 LEU B O 1
ATOM 929 N N . MET B 1 40 ? 6.344 12.07 8.633 1 94.38 40 MET B N 1
ATOM 930 C CA . MET B 1 40 ? 7.305 11.234 7.918 1 94.38 40 MET B CA 1
ATOM 931 C C . MET B 1 40 ? 8.469 12.07 7.395 1 94.38 40 MET B C 1
ATOM 933 O O . MET B 1 40 ? 9.516 11.531 7.031 1 94.38 40 MET B O 1
ATOM 937 N N . ASN B 1 41 ? 8.258 13.375 7.289 1 92.81 41 ASN B N 1
ATOM 938 C CA . ASN B 1 41 ? 9.266 14.273 6.746 1 92.81 41 ASN B CA 1
ATOM 939 C C . ASN B 1 41 ? 10.352 14.586 7.777 1 92.81 41 ASN B C 1
ATOM 941 O O . ASN B 1 41 ? 10.445 15.719 8.258 1 92.81 41 ASN B O 1
ATOM 945 N N . ARG B 1 42 ? 11.133 13.719 8.219 1 85.38 42 ARG B N 1
ATOM 946 C CA . ARG B 1 42 ? 12.18 13.898 9.211 1 85.38 42 ARG B CA 1
ATOM 947 C C . ARG B 1 42 ? 13.555 13.617 8.617 1 85.38 42 ARG B C 1
ATOM 949 O O . ARG B 1 42 ? 14.578 13.781 9.289 1 85.38 42 ARG B O 1
ATOM 956 N N . GLY B 1 43 ? 13.641 13.133 7.387 1 82.62 43 GLY B N 1
ATOM 957 C CA . GLY B 1 43 ? 14.914 12.789 6.773 1 82.62 43 GLY B CA 1
ATOM 958 C C . GLY B 1 43 ? 15.07 13.344 5.371 1 82.62 43 GLY B C 1
ATOM 959 O O . GLY B 1 43 ? 14.547 14.414 5.059 1 82.62 43 GLY B O 1
ATOM 960 N N . GLU B 1 44 ? 15.875 12.711 4.711 1 90.5 44 GLU B N 1
ATOM 961 C CA . GLU B 1 44 ? 16.234 13.164 3.373 1 90.5 44 GLU B CA 1
ATOM 962 C C . GLU B 1 44 ? 15.086 12.953 2.389 1 90.5 44 GLU B C 1
ATOM 964 O O . GLU B 1 44 ? 14.984 13.656 1.383 1 90.5 44 GLU B O 1
ATOM 969 N N . VAL B 1 45 ? 14.352 12.023 2.801 1 92.06 45 VAL B N 1
ATOM 970 C CA . VAL B 1 45 ? 13.219 11.758 1.919 1 92.06 45 VAL B CA 1
ATOM 971 C C . VAL B 1 45 ? 12.062 12.695 2.27 1 92.06 45 VAL B C 1
ATOM 973 O O . VAL B 1 45 ? 11.648 12.773 3.428 1 92.06 45 VAL B O 1
ATOM 976 N N . LYS B 1 46 ? 11.594 13.43 1.272 1 95.94 46 LYS B N 1
ATOM 977 C CA . LYS B 1 46 ? 10.461 14.336 1.464 1 95.94 46 LYS B CA 1
ATOM 978 C C . LYS B 1 46 ? 9.141 13.648 1.12 1 95.94 46 LYS B C 1
ATOM 980 O O . LYS B 1 46 ? 9.023 13.008 0.074 1 95.94 46 LYS B O 1
ATOM 985 N N . TRP B 1 47 ? 8.211 13.758 2.033 1 96.31 47 TRP B N 1
ATOM 986 C CA . TRP B 1 47 ? 6.875 13.211 1.827 1 96.31 47 TRP B CA 1
ATOM 987 C C . TRP B 1 47 ? 5.859 14.312 1.562 1 96.31 47 TRP B C 1
ATOM 989 O O . TRP B 1 47 ? 5.812 15.312 2.291 1 96.31 47 TRP B O 1
ATOM 999 N N . GLU B 1 48 ? 5.105 14.156 0.531 1 97.25 48 GLU B N 1
ATOM 1000 C CA . GLU B 1 48 ? 4.035 15.094 0.201 1 97.25 48 GLU B CA 1
ATOM 1001 C C . GLU B 1 48 ? 2.707 14.367 -0.003 1 97.25 48 GLU B C 1
ATOM 1003 O O . GLU B 1 48 ? 2.637 13.391 -0.751 1 97.25 48 GLU B O 1
ATOM 1008 N N . PHE B 1 49 ? 1.646 14.859 0.626 1 98.38 49 PHE B N 1
ATOM 1009 C CA . PHE B 1 49 ? 0.304 14.336 0.412 1 98.38 49 PHE B CA 1
ATOM 1010 C C . PHE B 1 49 ? -0.174 14.633 -1.005 1 98.38 49 PHE B C 1
ATOM 1012 O O . PHE B 1 49 ? -0.004 15.742 -1.502 1 98.38 49 PHE B O 1
ATOM 1019 N N . SER B 1 50 ? -0.703 13.602 -1.65 1 98 50 SER B N 1
ATOM 1020 C CA . SER B 1 50 ? -1.254 13.781 -2.99 1 98 50 SER B CA 1
ATOM 1021 C C . SER B 1 50 ? -2.779 13.805 -2.961 1 98 50 SER B C 1
ATOM 1023 O O . SER B 1 50 ? -3.396 14.852 -3.168 1 98 50 SER B O 1
ATOM 1025 N N . TYR B 1 51 ? -3.404 12.688 -2.611 1 98 51 TYR B N 1
ATOM 1026 C CA . TYR B 1 51 ? -4.859 12.633 -2.559 1 98 51 TYR B CA 1
ATOM 1027 C C . TYR B 1 51 ? -5.332 11.5 -1.653 1 98 51 TYR B C 1
ATOM 1029 O O . TYR B 1 51 ? -4.531 10.664 -1.23 1 98 51 TYR B O 1
ATOM 1037 N N . VAL B 1 52 ? -6.641 11.594 -1.344 1 98.19 52 VAL B N 1
ATOM 1038 C CA . VAL B 1 52 ? -7.344 10.492 -0.698 1 98.19 52 VAL B CA 1
ATOM 1039 C C . VAL B 1 52 ? -8.555 10.094 -1.534 1 98.19 52 VAL B C 1
ATOM 1041 O O . VAL B 1 52 ? -9.25 10.953 -2.086 1 98.19 52 VAL B O 1
ATOM 1044 N N . ILE B 1 53 ? -8.773 8.812 -1.562 1 97.38 53 ILE B N 1
ATOM 1045 C CA . ILE B 1 53 ? -9.984 8.336 -2.217 1 97.38 53 ILE B CA 1
ATOM 1046 C C . ILE B 1 53 ? -10.656 7.27 -1.354 1 97.38 53 ILE B C 1
ATOM 1048 O O . ILE B 1 53 ? -9.992 6.613 -0.547 1 97.38 53 ILE B O 1
ATOM 1052 N N . GLU B 1 54 ? -11.992 7.285 -1.51 1 95.81 54 GLU B N 1
ATOM 1053 C CA . GLU B 1 54 ? -12.719 6.148 -0.964 1 95.81 54 GLU B CA 1
ATOM 1054 C C . GLU B 1 54 ? -12.711 4.969 -1.934 1 95.81 54 GLU B C 1
ATOM 1056 O O . GLU B 1 54 ? -12.961 5.141 -3.129 1 95.81 54 GLU B O 1
ATOM 1061 N N . ALA B 1 55 ? -12.375 3.824 -1.423 1 90.81 55 ALA B N 1
ATOM 1062 C CA . ALA B 1 55 ? -12.305 2.621 -2.25 1 90.81 55 ALA B CA 1
ATOM 1063 C C . ALA B 1 55 ? -12.734 1.388 -1.458 1 90.81 55 ALA B C 1
ATOM 1065 O O . ALA B 1 55 ? -12.625 1.363 -0.23 1 90.81 55 ALA B O 1
ATOM 1066 N N . GLY B 1 56 ? -13.273 0.411 -2.131 1 88.81 56 GLY B N 1
ATOM 1067 C CA . GLY B 1 56 ? -13.773 -0.786 -1.473 1 88.81 56 GLY B CA 1
ATOM 1068 C C . GLY B 1 56 ? -12.695 -1.565 -0.75 1 88.81 56 GLY B C 1
ATOM 1069 O O . GLY B 1 56 ? -12.688 -1.631 0.481 1 88.81 56 GLY B O 1
ATOM 1070 N N . ARG B 1 57 ? -11.688 -2.156 -1.451 1 91.44 57 ARG B N 1
ATOM 1071 C CA . ARG B 1 57 ? -10.617 -2.957 -0.872 1 91.44 57 ARG B CA 1
ATOM 1072 C C . ARG B 1 57 ? -9.273 -2.633 -1.524 1 91.44 57 ARG B C 1
ATOM 1074 O O . ARG B 1 57 ? -8.578 -3.529 -2.002 1 91.44 57 ARG B O 1
ATOM 1081 N N . PRO B 1 58 ? -8.922 -1.315 -1.3 1 93.31 58 PRO B N 1
ATOM 1082 C CA . PRO B 1 58 ? -7.656 -0.965 -1.939 1 93.31 58 PRO B CA 1
ATOM 1083 C C . PRO B 1 58 ? -6.453 -1.621 -1.264 1 93.31 58 PRO B C 1
ATOM 1085 O O . PRO B 1 58 ? -6.484 -1.883 -0.058 1 93.31 58 PRO B O 1
ATOM 1088 N N . LEU B 1 59 ? -5.414 -1.973 -2.047 1 96.94 59 LEU B N 1
ATOM 1089 C CA . LEU B 1 59 ? -4.109 -2.438 -1.587 1 96.94 59 LEU B CA 1
ATOM 1090 C C . LEU B 1 59 ? -4.219 -3.826 -0.963 1 96.94 59 LEU B C 1
ATOM 1092 O O . LEU B 1 59 ? -3.305 -4.27 -0.265 1 96.94 59 LEU B O 1
ATOM 1096 N N . ILE B 1 60 ? -5.379 -4.48 -1.105 1 96.25 60 ILE B N 1
ATOM 1097 C CA . ILE B 1 60 ? -5.605 -5.77 -0.464 1 96.25 60 ILE B CA 1
ATOM 1098 C C . ILE B 1 60 ? -5.656 -6.871 -1.521 1 96.25 60 ILE B C 1
ATOM 1100 O O . ILE B 1 60 ? -6.277 -6.699 -2.574 1 96.25 60 ILE B O 1
ATOM 1104 N N . ILE B 1 61 ? -4.93 -7.922 -1.255 1 97.38 61 ILE B N 1
ATOM 1105 C CA . ILE B 1 61 ? -5.008 -9.141 -2.051 1 97.38 61 ILE B CA 1
ATOM 1106 C C . ILE B 1 61 ? -5.738 -10.227 -1.262 1 97.38 61 ILE B C 1
ATOM 1108 O O . ILE B 1 61 ? -5.25 -10.688 -0.225 1 97.38 61 ILE B O 1
ATOM 1112 N N . GLY B 1 62 ? -6.82 -10.641 -1.656 1 95.88 62 GLY B N 1
ATOM 1113 C CA . GLY B 1 62 ? -7.59 -11.781 -1.168 1 95.88 62 GLY B CA 1
ATOM 1114 C C . GLY B 1 62 ? -8.18 -12.617 -2.281 1 95.88 62 GLY B C 1
ATOM 1115 O O . GLY B 1 62 ? -7.832 -12.453 -3.451 1 95.88 62 GLY B O 1
ATOM 1116 N N . ASP B 1 63 ? -8.969 -13.461 -1.905 1 95.25 63 ASP B N 1
ATOM 1117 C CA . ASP B 1 63 ? -9.57 -14.344 -2.902 1 95.25 63 ASP B CA 1
ATOM 1118 C C . ASP B 1 63 ? -10.406 -13.555 -3.9 1 95.25 63 ASP B C 1
ATOM 1120 O O . ASP B 1 63 ? -10.406 -13.852 -5.094 1 95.25 63 ASP B O 1
ATOM 1124 N N . GLU B 1 64 ? -11.117 -12.57 -3.41 1 93.75 64 GLU B N 1
ATOM 1125 C CA . GLU B 1 64 ? -11.961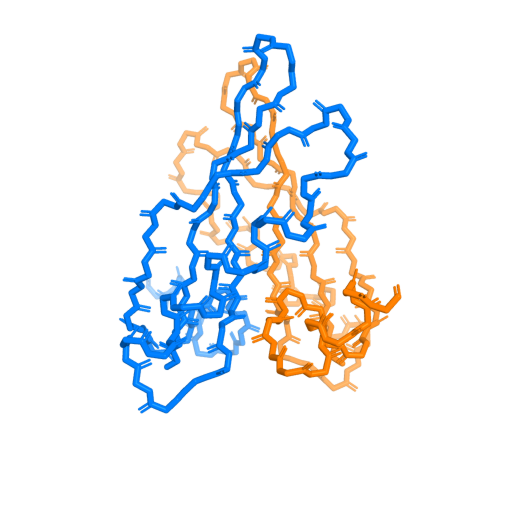 -11.758 -4.277 1 93.75 64 GLU B CA 1
ATOM 1126 C C . GLU B 1 64 ? -11.141 -11.055 -5.352 1 93.75 64 GLU B C 1
ATOM 1128 O O . GLU B 1 64 ? -11.516 -11.047 -6.527 1 93.75 64 GLU B O 1
ATOM 1133 N N . GLU B 1 65 ? -10.07 -10.414 -5.02 1 94.62 65 GLU B N 1
ATOM 1134 C CA . GLU B 1 65 ? -9.219 -9.695 -5.965 1 94.62 65 GLU B CA 1
ATOM 1135 C C . GLU B 1 65 ? -8.617 -10.648 -6.992 1 94.62 65 GLU B C 1
ATOM 1137 O O . GLU B 1 65 ? -8.555 -10.328 -8.18 1 94.62 65 GLU B O 1
ATOM 1142 N N . LEU B 1 66 ? -8.148 -11.773 -6.461 1 96.44 66 LEU B N 1
ATOM 1143 C CA . LEU B 1 66 ? -7.531 -12.75 -7.352 1 96.44 66 LEU B CA 1
ATOM 1144 C C . LEU B 1 66 ? -8.531 -13.266 -8.375 1 96.44 66 LEU B C 1
ATOM 1146 O O . LEU B 1 66 ? -8.195 -13.453 -9.547 1 96.44 66 LEU B O 1
ATOM 1150 N N . GLU B 1 67 ? -9.734 -13.523 -7.902 1 94.88 67 GLU B N 1
ATOM 1151 C CA . GLU B 1 67 ? -10.781 -13.984 -8.805 1 94.88 67 GLU B CA 1
ATOM 1152 C C . GLU B 1 67 ? -11.07 -12.953 -9.891 1 94.88 67 GLU B C 1
ATOM 1154 O O . GLU B 1 67 ? -11.219 -13.305 -11.062 1 94.88 67 GLU B O 1
ATOM 1159 N N . LYS B 1 68 ? -11.133 -11.672 -9.477 1 92.5 68 LYS B N 1
ATOM 1160 C CA . LYS B 1 68 ? -11.414 -10.602 -10.43 1 92.5 68 LYS B CA 1
ATOM 1161 C C . LYS B 1 68 ? -10.312 -10.484 -11.477 1 92.5 68 LYS B C 1
ATOM 1163 O O . LYS B 1 68 ? -10.578 -10.125 -12.625 1 92.5 68 LYS B O 1
ATOM 1168 N N . LEU B 1 69 ? -9.07 -10.727 -11.117 1 91.38 69 LEU B N 1
ATOM 1169 C CA . LEU B 1 69 ? -7.93 -10.594 -12.008 1 91.38 69 LEU B CA 1
ATOM 1170 C C . LEU B 1 69 ? -7.828 -11.797 -12.945 1 91.38 69 LEU B C 1
ATOM 1172 O O . LEU B 1 69 ? -7.273 -11.688 -14.039 1 91.38 69 LEU B O 1
ATOM 1176 N N . GLY B 1 70 ? -8.047 -12.922 -12.414 1 84.88 70 GLY B N 1
ATOM 1177 C CA . GLY B 1 70 ? -7.957 -14.141 -13.211 1 84.88 70 GLY B CA 1
ATOM 1178 C C . GLY B 1 70 ? -9.156 -14.352 -14.117 1 84.88 70 GLY B C 1
ATOM 1179 O O . GLY B 1 70 ? -9.172 -15.273 -14.938 1 84.88 70 GLY B O 1
ATOM 1180 N N . ALA B 1 71 ? -10.281 -13.68 -13.805 1 69.81 71 ALA B N 1
ATOM 1181 C CA . ALA B 1 71 ? -11.484 -13.82 -14.625 1 69.81 71 ALA B CA 1
ATOM 1182 C C . ALA B 1 71 ? -11.367 -13.008 -15.914 1 69.81 71 ALA B C 1
ATOM 1184 O O . ALA B 1 71 ? -10.672 -11.992 -15.953 1 69.81 71 ALA B O 1
#